Protein AF-A0A355T095-F1 (afdb_monomer)

Solvent-accessible surface area (backbone atoms only — not comparable to full-atom values): 7592 Å² total; per-residue (Å²): 132,80,80,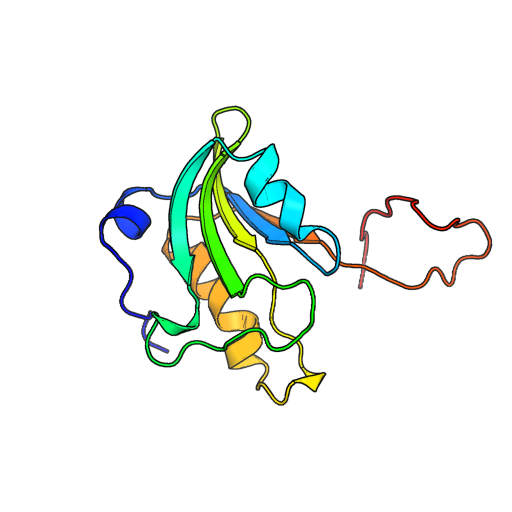65,81,69,59,64,72,61,63,73,59,47,27,45,33,34,36,38,27,24,70,83,43,32,61,51,60,73,78,60,34,53,70,74,48,74,46,51,27,81,78,30,72,94,50,74,67,44,84,56,86,67,30,79,26,26,40,39,31,26,34,45,96,86,38,41,30,38,30,29,28,24,64,73,54,62,91,79,73,51,53,71,69,63,64,48,42,63,59,56,51,41,42,74,42,53,28,80,47,76,48,80,50,73,71,80,83,77,80,58,87,87,62,56,96,86,67,86,77,84,83,87,75,134

Radius of gyration: 14.9 Å; Cα contacts (8 Å, |Δi|>4): 204; chains: 1; bounding box: 36×28×46 Å

Foldseek 3Di:
DDAWDDDPQLLVLLAAEEEEAAAPRLCCLVPAFPFPDKAAQVVTPPADADPDPQQPRIWTWGDGPNGTYIYRSHADDVVVVDDPCRRCSVVVNSVVSNYDYYHYDYDDDDPPPVDDPPDDDDPPDD

Mean predicted aligned error: 3.16 Å

Nearest PDB structures (foldseek):
  4m1e-assembly1_B  TM=9.842E-01  e=3.130E-12  Planctopirus limnophila DSM 3776
  2p4s-assembly1_C  TM=9.212E-01  e=1.138E-11  Anopheles gambiae
  4gka-assembly1_A  TM=8.788E-01  e=4.611E-12  Homo sapiens
  4gka-assembly2_D  TM=8.787E-01  e=1.067E-11  Homo sapiens
  3pnp-assembly1_A  TM=8.495E-01  e=7.244E-12  Bos taurus

Sequence (126 aa):
MNMPDLPAELTDFKPELGLILGSGLGFFADERIEVVGRLPYGEIDGFPVSTVPGHAGQFVWGHLQGRRVLCMQGRFHFYEGYRMEQLTLPIRMMHQLGVQTLFLTNAAGGINASYQPGDFMLIEDH

pLDDT: mean 94.14, std 5.99, range [57.62, 98.62]

Secondary structure (DSSP, 8-state):
-PPPP--HHHHHH--SEEEEE-TT-THHHHHHSEEEEEEEGGGSTT-----STT---EEEEEEETTEEEEEEES---GGGT--HHHHHHHHHHHHHTT--EEEE-------STT--TT-----S--

Structure (mmCIF, N/CA/C/O backbone):
data_AF-A0A355T095-F1
#
_entry.id   AF-A0A355T095-F1
#
loop_
_atom_site.group_PDB
_atom_site.id
_atom_site.type_symbol
_atom_site.label_atom_id
_atom_site.label_alt_id
_atom_site.label_comp_id
_atom_site.label_asym_id
_atom_site.label_entity_id
_atom_site.label_seq_id
_atom_site.pdbx_PDB_ins_code
_atom_site.Cartn_x
_atom_site.Cartn_y
_atom_site.Cartn_z
_atom_site.occupancy
_atom_site.B_iso_or_equiv
_atom_site.auth_seq_id
_atom_site.auth_comp_id
_atom_site.auth_asym_id
_atom_site.auth_atom_id
_atom_site.pdbx_PDB_model_num
ATOM 1 N N . MET A 1 1 ? 3.441 -14.032 15.199 1.00 57.62 1 MET A N 1
ATOM 2 C CA . MET A 1 1 ? 3.806 -12.602 15.224 1.00 57.62 1 MET A CA 1
ATOM 3 C C . MET A 1 1 ? 2.587 -11.874 15.741 1.00 57.62 1 MET A C 1
ATOM 5 O O . MET A 1 1 ? 1.515 -12.110 15.194 1.00 57.62 1 MET A O 1
ATOM 9 N N . ASN A 1 2 ? 2.727 -11.129 16.833 1.00 66.56 2 ASN A N 1
ATOM 10 C CA . ASN A 1 2 ? 1.618 -10.355 17.388 1.00 66.56 2 ASN A CA 1
ATOM 11 C C . ASN A 1 2 ? 1.308 -9.198 16.430 1.00 66.56 2 ASN A C 1
ATOM 13 O O . ASN A 1 2 ? 2.213 -8.753 15.718 1.00 66.56 2 ASN A O 1
ATOM 17 N N . MET A 1 3 ? 0.047 -8.761 16.361 1.00 75.44 3 MET A N 1
ATOM 18 C CA . MET A 1 3 ? -0.254 -7.529 15.635 1.00 75.44 3 MET A CA 1
ATOM 19 C C . MET A 1 3 ? 0.506 -6.367 16.257 1.00 75.44 3 MET A C 1
ATOM 21 O O . MET A 1 3 ? 0.675 -6.360 17.478 1.00 75.44 3 MET A O 1
ATOM 25 N N . PRO A 1 4 ? 0.941 -5.400 15.438 1.00 85.81 4 PRO A N 1
ATOM 26 C CA . PRO A 1 4 ? 1.347 -4.124 15.988 1.00 85.81 4 PRO A CA 1
ATOM 27 C C . PRO A 1 4 ? 0.158 -3.461 16.690 1.00 85.81 4 PRO A C 1
ATOM 29 O O . PRO A 1 4 ? -0.998 -3.695 16.322 1.00 85.81 4 PRO A O 1
ATOM 32 N N . ASP A 1 5 ? 0.448 -2.605 17.661 1.00 89.94 5 ASP A N 1
ATOM 33 C CA . ASP A 1 5 ? -0.570 -1.736 18.236 1.00 89.94 5 ASP A CA 1
ATOM 34 C C . ASP A 1 5 ? -1.016 -0.723 17.175 1.00 89.94 5 ASP A C 1
ATOM 36 O O . ASP A 1 5 ? -0.204 -0.026 16.564 1.00 89.94 5 ASP A O 1
ATOM 40 N N . LEU A 1 6 ? -2.323 -0.686 16.923 1.00 94.25 6 LEU A N 1
ATOM 41 C CA . LEU A 1 6 ? -2.951 0.186 15.936 1.00 94.25 6 LEU A CA 1
ATOM 42 C C . LEU A 1 6 ? -3.913 1.150 16.638 1.00 94.25 6 LEU A C 1
ATOM 44 O O . LEU A 1 6 ? -4.516 0.781 17.649 1.00 94.25 6 LEU A O 1
ATOM 48 N N . PRO A 1 7 ? -4.100 2.371 16.107 1.00 95.12 7 PRO A N 1
ATOM 49 C CA . PRO A 1 7 ? -5.046 3.319 16.676 1.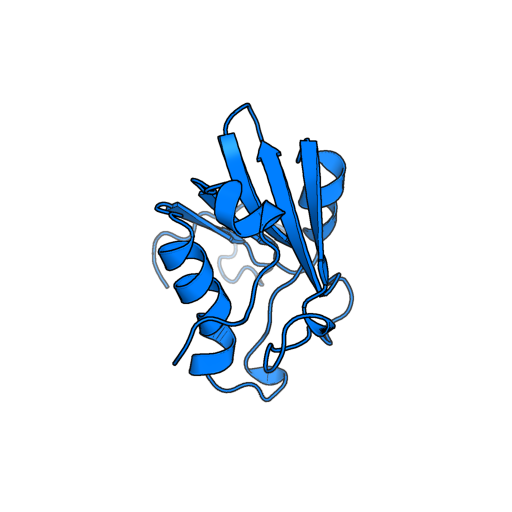00 95.12 7 PRO A CA 1
ATOM 50 C C . PRO A 1 7 ? -6.474 2.763 16.616 1.00 95.12 7 PRO A C 1
ATOM 52 O O . PRO A 1 7 ? -6.871 2.158 15.616 1.00 95.12 7 PRO A O 1
ATOM 55 N N . ALA A 1 8 ? -7.256 3.027 17.669 1.00 96.12 8 ALA A N 1
ATOM 56 C CA . ALA A 1 8 ? -8.643 2.568 17.786 1.00 96.12 8 ALA A CA 1
ATOM 57 C C . ALA A 1 8 ? -9.497 2.993 16.580 1.00 96.12 8 ALA A C 1
ATOM 59 O O . ALA A 1 8 ? -10.307 2.223 16.075 1.00 96.12 8 ALA A O 1
ATOM 60 N N . GLU A 1 9 ? -9.240 4.192 16.053 1.00 96.38 9 GLU A N 1
ATOM 61 C CA . GLU A 1 9 ? -9.894 4.719 14.855 1.00 96.38 9 GLU A CA 1
ATOM 62 C C . GLU A 1 9 ? -9.737 3.795 13.641 1.00 96.38 9 GLU A C 1
ATOM 64 O O . GLU A 1 9 ? -10.694 3.606 12.895 1.00 96.38 9 GLU A O 1
ATOM 69 N N . LEU A 1 10 ? -8.563 3.180 13.454 1.00 96.88 10 LEU A N 1
ATOM 70 C CA . LEU A 1 10 ? -8.315 2.237 12.363 1.00 96.88 10 LEU A CA 1
ATOM 71 C C . LEU A 1 10 ? -8.926 0.860 12.656 1.00 96.88 10 LEU A C 1
ATOM 73 O O . LEU A 1 10 ? -9.503 0.242 11.758 1.00 96.88 10 LEU A O 1
ATOM 77 N N . THR A 1 11 ? -8.818 0.366 13.892 1.00 96.25 11 THR A N 1
ATOM 78 C CA . THR A 1 11 ? -9.371 -0.950 14.252 1.00 96.25 11 THR A CA 1
ATOM 79 C C . THR A 1 11 ? -10.897 -0.964 14.200 1.00 96.25 11 THR A C 1
ATOM 81 O O . THR A 1 11 ? -11.492 -1.932 13.721 1.00 96.25 11 THR A O 1
ATOM 84 N N . ASP A 1 12 ? -11.538 0.126 14.620 1.00 96.75 12 ASP A N 1
ATOM 85 C CA . ASP A 1 12 ? -12.994 0.274 14.616 1.00 96.75 12 ASP A CA 1
ATOM 86 C C . ASP A 1 12 ? -13.545 0.578 13.217 1.00 96.75 12 ASP A C 1
ATOM 88 O O . ASP A 1 12 ? -14.707 0.272 12.933 1.00 96.75 12 ASP A O 1
ATOM 92 N N . PHE A 1 13 ? -12.707 1.103 12.311 1.00 97.62 13 PHE A N 1
ATOM 93 C CA . PHE A 1 13 ? -13.089 1.389 10.928 1.00 97.62 13 PHE A CA 1
ATOM 94 C C . PHE A 1 13 ? -13.467 0.132 10.133 1.00 97.62 13 PHE A C 1
ATOM 96 O O . PHE A 1 13 ? -14.315 0.212 9.246 1.00 97.62 13 PHE A O 1
ATOM 103 N N . LYS A 1 14 ? -12.884 -1.036 10.442 1.00 96.19 14 LYS A N 1
ATOM 104 C CA . LYS A 1 14 ? -13.196 -2.332 9.794 1.00 96.19 14 LYS A CA 1
ATOM 105 C C . LYS A 1 14 ? -13.171 -2.250 8.253 1.00 96.19 14 LYS A C 1
ATOM 107 O O . LYS A 1 14 ? -14.231 -2.342 7.608 1.00 96.19 14 LYS A O 1
ATOM 112 N N . PRO A 1 15 ? -11.990 -2.019 7.649 1.00 97.75 15 PRO A N 1
ATOM 113 C CA . PRO A 1 15 ? -11.840 -1.929 6.200 1.00 97.75 15 PRO A CA 1
ATOM 114 C C . PRO A 1 15 ? -12.254 -3.232 5.506 1.00 97.75 15 PRO A C 1
ATOM 116 O O . PRO A 1 15 ? -12.000 -4.328 5.993 1.00 97.75 15 PRO A O 1
ATOM 119 N N . GLU A 1 16 ? -12.875 -3.104 4.337 1.00 97.69 16 GLU A N 1
ATOM 120 C CA . GLU A 1 16 ? -13.342 -4.236 3.525 1.00 97.69 16 GLU A CA 1
ATOM 121 C C . GLU A 1 16 ? -12.330 -4.596 2.433 1.00 97.69 16 GLU A C 1
ATOM 123 O O . GLU A 1 16 ? -12.144 -5.770 2.099 1.00 97.69 16 GLU A O 1
ATOM 128 N N . LEU A 1 17 ? -11.670 -3.570 1.884 1.00 98.44 17 LEU A N 1
ATOM 129 C CA . L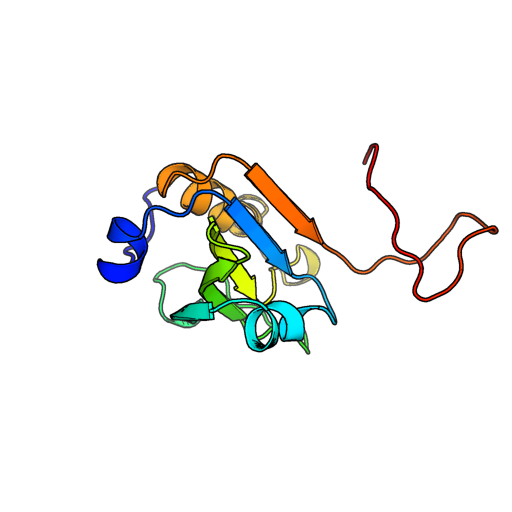EU A 1 17 ? -10.710 -3.679 0.791 1.00 98.44 17 LEU A CA 1
ATOM 130 C C . LEU A 1 17 ? -9.336 -3.178 1.236 1.00 98.44 17 LEU A C 1
ATOM 132 O O . LEU A 1 17 ? -9.220 -2.129 1.872 1.00 98.44 17 LEU A O 1
ATOM 136 N N . GLY A 1 18 ? -8.298 -3.908 0.848 1.00 98.50 18 GLY A N 1
ATOM 137 C CA . GLY A 1 18 ? -6.908 -3.488 0.953 1.00 98.50 18 GLY A CA 1
ATOM 138 C C . GLY A 1 18 ? -6.429 -2.965 -0.395 1.00 98.50 18 GLY A C 1
ATOM 139 O O . GLY A 1 18 ? -6.696 -3.589 -1.421 1.00 98.50 18 GLY A O 1
ATOM 140 N N . LEU A 1 19 ? -5.703 -1.854 -0.411 1.00 98.19 19 LEU A N 1
ATOM 141 C CA . LEU A 1 19 ? -5.020 -1.347 -1.603 1.00 98.19 19 LEU A CA 1
ATOM 142 C C . LEU A 1 19 ? -3.528 -1.238 -1.314 1.00 98.19 19 LEU A C 1
ATOM 144 O O . LEU A 1 19 ? -3.136 -0.716 -0.272 1.00 98.19 19 LEU A O 1
ATOM 148 N N . ILE A 1 20 ? -2.687 -1.688 -2.239 1.00 97.62 20 ILE A N 1
ATOM 149 C CA . ILE A 1 20 ? -1.240 -1.475 -2.183 1.00 97.62 20 ILE A CA 1
ATOM 150 C C . ILE A 1 20 ? -0.834 -0.661 -3.401 1.00 97.62 20 ILE A C 1
ATOM 152 O O . ILE A 1 20 ? -0.878 -1.156 -4.531 1.00 97.62 20 ILE A O 1
ATOM 156 N N . LEU A 1 21 ? -0.429 0.587 -3.162 1.00 96.19 21 LEU A N 1
ATOM 157 C CA . LEU A 1 21 ? 0.008 1.504 -4.207 1.00 96.19 21 LEU A CA 1
ATOM 158 C C . LEU A 1 21 ? 1.511 1.353 -4.442 1.00 96.19 21 LEU A C 1
ATOM 160 O O . LEU A 1 21 ? 2.333 1.554 -3.543 1.00 96.19 21 LEU A O 1
ATOM 164 N N . GLY A 1 22 ? 1.860 0.956 -5.664 1.00 90.75 22 GLY A N 1
ATOM 165 C CA . GLY A 1 22 ? 3.237 0.879 -6.126 1.00 90.75 22 GLY A CA 1
ATOM 166 C C . GLY A 1 22 ? 3.832 2.238 -6.498 1.00 90.75 22 GLY A C 1
ATOM 167 O O . GLY A 1 22 ? 3.212 3.292 -6.351 1.00 90.75 22 GLY A O 1
ATOM 168 N N . SER A 1 23 ? 5.059 2.192 -7.012 1.00 90.38 23 SER A N 1
ATOM 169 C CA . SER A 1 23 ? 5.810 3.368 -7.450 1.00 90.38 23 SER A CA 1
ATOM 170 C C . SER A 1 23 ? 5.016 4.209 -8.454 1.00 90.38 23 SER A C 1
ATOM 172 O O . SER A 1 23 ? 4.447 3.678 -9.404 1.00 90.38 23 SER A O 1
ATOM 174 N N . GLY A 1 24 ? 4.971 5.523 -8.225 1.00 88.81 24 GLY A N 1
ATOM 175 C CA . GLY A 1 24 ? 4.258 6.478 -9.0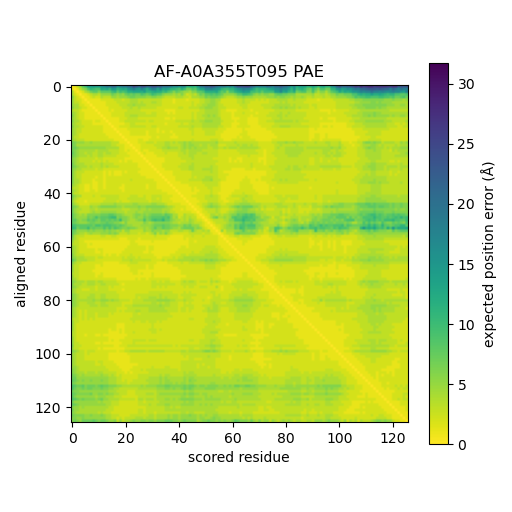80 1.00 88.81 24 GLY A CA 1
ATOM 176 C C . GLY A 1 24 ? 2.739 6.535 -8.883 1.00 88.81 24 GLY A C 1
ATOM 177 O O . GLY A 1 24 ? 2.111 7.414 -9.455 1.00 88.81 24 GLY A O 1
ATOM 178 N N . LEU A 1 25 ? 2.145 5.665 -8.056 1.00 92.25 25 LEU A N 1
ATOM 179 C CA . LEU A 1 25 ? 0.689 5.607 -7.844 1.00 92.25 25 LEU A CA 1
ATOM 180 C C . LEU A 1 25 ? 0.231 6.204 -6.509 1.00 92.25 25 LEU A C 1
ATOM 182 O O . LEU A 1 25 ? -0.961 6.203 -6.219 1.00 92.25 25 LEU A O 1
ATOM 186 N N . GLY A 1 26 ? 1.152 6.738 -5.701 1.00 91.12 26 GLY A N 1
ATOM 187 C CA . GLY A 1 26 ? 0.844 7.288 -4.378 1.00 91.12 26 GLY A CA 1
ATOM 188 C C . GLY A 1 26 ? -0.242 8.371 -4.390 1.00 91.12 26 GLY A C 1
ATOM 189 O O . GLY A 1 26 ? -1.056 8.402 -3.472 1.00 91.12 26 GLY A O 1
ATOM 190 N N . PHE A 1 27 ? -0.315 9.190 -5.447 1.00 94.06 27 PHE A N 1
ATOM 191 C CA . PHE A 1 27 ? -1.321 10.251 -5.611 1.00 94.06 27 PHE A CA 1
ATOM 192 C C . PHE A 1 27 ? -2.768 9.738 -5.535 1.00 94.06 27 PHE A C 1
ATOM 194 O O . PHE A 1 27 ? -3.666 10.469 -5.125 1.00 94.06 27 PHE A O 1
ATOM 201 N N . PHE A 1 28 ? -3.007 8.466 -5.882 1.00 95.19 28 PHE A N 1
ATOM 202 C CA . PHE A 1 28 ? -4.344 7.876 -5.868 1.00 95.19 28 PHE A CA 1
ATOM 203 C C . PHE A 1 28 ? -4.980 7.936 -4.474 1.00 95.19 28 PHE A C 1
ATOM 205 O O . PHE A 1 28 ? -6.174 8.207 -4.357 1.00 95.19 28 PHE A O 1
ATOM 212 N N . ALA A 1 29 ? -4.188 7.719 -3.418 1.00 96.19 29 ALA A N 1
ATOM 213 C CA . ALA A 1 29 ? -4.688 7.791 -2.049 1.00 96.19 29 ALA A CA 1
ATOM 214 C C . ALA A 1 29 ? -5.155 9.205 -1.673 1.00 96.19 29 ALA A C 1
ATOM 216 O O . ALA A 1 29 ? -6.100 9.342 -0.905 1.00 96.19 29 ALA A O 1
ATOM 217 N N . ASP A 1 30 ? -4.521 10.241 -2.222 1.00 94.50 30 ASP A N 1
ATOM 218 C CA . ASP A 1 30 ? -4.829 11.635 -1.899 1.00 94.50 30 ASP A CA 1
ATOM 219 C C . ASP A 1 30 ? -5.999 12.176 -2.729 1.00 94.50 30 ASP A C 1
ATOM 221 O O . ASP A 1 30 ? -6.796 12.966 -2.232 1.00 94.50 30 ASP A O 1
ATOM 225 N N . GLU A 1 31 ? -6.120 11.744 -3.985 1.00 96.75 31 GLU A N 1
ATOM 226 C CA . GLU A 1 31 ? -7.117 12.277 -4.920 1.00 96.75 31 GLU A CA 1
ATOM 227 C C . GLU A 1 31 ? -8.438 11.503 -4.938 1.00 96.75 31 GLU A C 1
ATOM 229 O O . GLU A 1 31 ? -9.463 12.046 -5.355 1.00 96.75 31 GLU A O 1
ATOM 234 N N . ARG A 1 32 ? -8.420 10.210 -4.590 1.00 97.62 32 ARG A N 1
ATOM 235 C CA . ARG A 1 32 ? -9.565 9.309 -4.822 1.00 97.62 32 ARG A CA 1
ATOM 236 C C . ARG A 1 32 ? -10.202 8.763 -3.556 1.00 97.62 32 ARG A C 1
ATOM 238 O O . ARG A 1 32 ? -11.356 8.348 -3.619 1.00 97.62 32 ARG A O 1
ATOM 245 N N . ILE A 1 33 ? -9.473 8.729 -2.442 1.00 98.31 33 ILE A N 1
ATOM 246 C CA . ILE A 1 33 ? -10.007 8.263 -1.162 1.00 98.31 33 ILE A CA 1
ATOM 247 C C . ILE A 1 33 ? -10.556 9.469 -0.404 1.00 98.31 33 ILE A C 1
ATOM 249 O O . ILE A 1 33 ? -9.855 10.452 -0.177 1.00 98.31 33 ILE A O 1
ATOM 253 N N . GLU A 1 34 ? -11.802 9.372 0.042 1.00 98.25 34 GLU A N 1
ATOM 254 C CA . GLU A 1 34 ? -12.358 10.260 1.059 1.00 98.25 34 GLU A CA 1
ATOM 255 C C . GLU A 1 34 ? -11.725 9.881 2.403 1.00 98.25 34 GLU A C 1
ATOM 257 O O . GLU A 1 34 ? -12.182 8.965 3.094 1.00 98.25 34 GLU A O 1
ATOM 262 N N . VAL A 1 35 ? -10.588 10.509 2.707 1.00 98.12 35 VAL A N 1
ATOM 263 C CA . VAL A 1 35 ? -9.717 10.124 3.823 1.00 98.12 35 VAL A CA 1
ATOM 264 C C . VAL A 1 35 ? -10.401 10.365 5.165 1.00 98.12 35 VAL A C 1
ATOM 266 O O . VAL A 1 35 ? -10.835 11.474 5.467 1.00 98.12 35 VAL A O 1
ATOM 269 N N . VAL A 1 36 ? -10.421 9.319 5.989 1.00 98.06 36 VAL A N 1
ATOM 270 C CA . VAL A 1 36 ? -10.838 9.364 7.395 1.00 98.06 36 VAL A CA 1
ATOM 271 C C . VAL A 1 36 ? -9.617 9.491 8.302 1.00 98.06 36 VAL A C 1
ATOM 273 O O . VAL A 1 36 ? -9.658 10.243 9.269 1.00 98.06 36 VAL A O 1
ATOM 276 N N . GLY A 1 37 ? -8.511 8.820 7.969 1.00 98.00 37 GLY A N 1
ATOM 277 C CA . GLY A 1 37 ? -7.270 8.966 8.720 1.00 98.00 37 GLY A CA 1
ATOM 278 C C . GLY A 1 37 ? -6.037 8.422 8.010 1.00 98.00 37 GLY A C 1
ATOM 279 O O . GLY A 1 37 ? -6.112 7.797 6.944 1.00 98.00 37 GLY A O 1
ATOM 280 N N . ARG A 1 38 ? -4.879 8.725 8.601 1.00 98.12 38 ARG A N 1
ATOM 281 C CA . ARG A 1 38 ? -3.550 8.337 8.120 1.00 98.12 38 ARG A CA 1
ATOM 282 C C . ARG A 1 38 ? -2.694 7.864 9.287 1.00 98.12 38 ARG A C 1
ATOM 284 O O . ARG A 1 38 ? -2.816 8.394 10.384 1.00 98.12 38 ARG A O 1
ATOM 291 N N . LEU A 1 39 ? -1.831 6.887 9.033 1.00 97.38 39 LEU A N 1
ATOM 292 C CA . LEU A 1 39 ? -0.890 6.349 10.013 1.00 97.38 39 LEU A CA 1
ATOM 293 C C . LEU A 1 39 ? 0.467 6.117 9.337 1.00 97.38 39 LEU A C 1
ATOM 295 O O . LEU A 1 39 ? 0.599 5.159 8.564 1.00 97.38 39 LEU A O 1
ATOM 299 N N . PRO A 1 40 ? 1.468 6.979 9.582 1.00 96.75 40 PRO A N 1
ATOM 300 C CA . PRO A 1 40 ? 2.833 6.760 9.120 1.00 96.75 40 PRO A CA 1
ATOM 301 C C . PRO A 1 40 ? 3.385 5.423 9.616 1.00 96.75 40 PRO A C 1
ATOM 303 O O . PRO A 1 40 ? 3.211 5.059 10.776 1.00 96.75 40 PRO A O 1
ATOM 306 N N . TYR A 1 41 ? 4.099 4.689 8.760 1.00 95.12 41 TYR A N 1
ATOM 307 C CA . TYR A 1 41 ? 4.647 3.381 9.139 1.00 95.12 41 TYR A CA 1
ATOM 308 C C . TYR A 1 41 ? 5.641 3.476 10.300 1.00 95.12 41 TYR A C 1
ATOM 310 O O . TYR A 1 41 ? 5.696 2.578 11.130 1.00 95.12 41 TYR A O 1
ATOM 318 N N . GLY A 1 42 ? 6.392 4.579 10.380 1.00 93.88 42 GLY A N 1
ATOM 319 C CA . GLY A 1 42 ? 7.358 4.820 11.455 1.00 93.88 42 GLY A CA 1
ATOM 320 C C . GLY A 1 42 ? 6.736 5.071 12.832 1.00 93.88 42 GLY A C 1
ATOM 321 O O . GLY A 1 42 ? 7.462 5.047 13.820 1.00 93.88 42 GLY A O 1
ATOM 322 N N . GLU A 1 43 ? 5.422 5.296 12.915 1.00 94.31 43 GLU A N 1
ATOM 323 C CA . GLU A 1 43 ? 4.694 5.400 14.189 1.00 94.31 43 GLU A CA 1
ATOM 324 C C . GLU A 1 43 ? 4.232 4.032 14.712 1.00 94.31 43 GLU A C 1
ATOM 326 O O . GLU A 1 43 ? 3.733 3.927 15.830 1.00 94.31 43 GLU A O 1
ATOM 331 N N . ILE A 1 44 ? 4.412 2.974 13.918 1.00 93.25 44 ILE A N 1
ATOM 332 C CA . ILE A 1 44 ? 4.023 1.613 14.263 1.00 93.25 44 ILE A CA 1
ATOM 333 C C . ILE A 1 44 ? 5.262 0.868 14.763 1.00 93.25 44 ILE A C 1
ATOM 335 O O . ILE A 1 44 ? 6.224 0.661 14.018 1.00 93.25 44 ILE A O 1
ATOM 339 N N . ASP A 1 45 ? 5.243 0.440 16.026 1.00 89.50 45 ASP A N 1
ATOM 340 C CA . ASP A 1 45 ? 6.392 -0.241 16.623 1.00 89.50 45 ASP A CA 1
ATOM 341 C C . ASP A 1 45 ? 6.752 -1.533 15.867 1.00 89.50 45 ASP A C 1
ATOM 343 O O . ASP A 1 45 ? 5.897 -2.350 15.507 1.00 89.50 45 ASP A O 1
ATOM 347 N N . GLY A 1 46 ? 8.045 -1.701 15.587 1.00 84.69 46 GLY A N 1
ATOM 348 C CA . GLY A 1 46 ? 8.583 -2.836 14.834 1.00 84.69 46 GLY A CA 1
ATOM 349 C C . GLY A 1 46 ? 8.182 -2.908 13.352 1.00 84.69 46 GLY A C 1
ATOM 350 O O . GLY A 1 46 ? 8.484 -3.916 12.699 1.00 84.69 46 GLY A O 1
ATOM 351 N N . PHE A 1 47 ? 7.521 -1.886 12.800 1.00 90.25 47 PHE A N 1
ATOM 352 C CA . PHE A 1 47 ? 7.061 -1.890 11.411 1.00 90.25 47 PHE A CA 1
ATOM 353 C C . PHE A 1 47 ? 8.157 -1.431 10.428 1.00 90.25 47 PHE A C 1
ATOM 355 O O . PHE A 1 47 ? 8.985 -0.582 10.767 1.00 90.25 47 PHE A O 1
ATOM 362 N N . PRO A 1 48 ? 8.210 -1.980 9.199 1.00 88.69 48 PRO A N 1
ATOM 363 C CA . PRO A 1 48 ? 9.147 -1.508 8.179 1.00 88.69 48 PRO A CA 1
ATOM 364 C C . PRO A 1 48 ? 8.820 -0.079 7.726 1.00 88.69 48 PRO A C 1
ATOM 366 O O . PRO A 1 48 ? 7.667 0.342 7.776 1.00 88.69 48 PRO A O 1
ATOM 369 N N . VAL A 1 49 ? 9.816 0.647 7.213 1.00 88.50 49 VAL A N 1
ATOM 370 C CA . VAL A 1 49 ? 9.649 2.014 6.696 1.00 88.50 49 VAL A CA 1
ATOM 371 C C . VAL A 1 49 ? 10.044 2.037 5.223 1.00 88.50 49 VAL A C 1
ATOM 373 O O . VAL A 1 49 ? 11.043 1.447 4.832 1.00 88.50 49 VAL A O 1
ATOM 376 N N . SER A 1 50 ? 9.261 2.699 4.372 1.00 83.44 50 SER A N 1
ATOM 377 C CA . SER A 1 50 ? 9.619 2.823 2.956 1.00 83.44 50 SER A CA 1
ATOM 378 C C . SER A 1 50 ? 10.773 3.809 2.785 1.00 83.44 50 SER A C 1
ATOM 380 O O . SER A 1 50 ? 10.686 4.944 3.245 1.00 83.44 50 SER A O 1
ATOM 382 N N . THR A 1 51 ? 11.831 3.393 2.090 1.00 84.94 51 THR A N 1
ATOM 383 C CA . THR A 1 51 ? 13.013 4.235 1.807 1.00 84.94 51 THR A CA 1
ATOM 384 C C . THR A 1 51 ? 13.085 4.696 0.349 1.00 84.94 51 THR A C 1
ATOM 386 O O . THR A 1 51 ? 13.894 5.549 -0.013 1.00 84.94 51 THR A O 1
ATOM 389 N N . VAL A 1 52 ? 12.216 4.147 -0.501 1.00 84.69 52 VAL A N 1
ATOM 390 C CA . VAL A 1 52 ? 12.189 4.394 -1.945 1.00 84.69 52 VAL A CA 1
ATOM 391 C C . VAL A 1 52 ? 11.483 5.718 -2.270 1.00 84.69 52 VAL A C 1
ATOM 393 O O . VAL A 1 52 ? 10.377 5.955 -1.777 1.00 84.69 52 VAL A O 1
ATOM 396 N N . PRO A 1 53 ? 12.055 6.573 -3.143 1.00 80.56 53 PRO A N 1
ATOM 397 C CA . PRO A 1 53 ? 11.409 7.809 -3.572 1.00 80.56 53 PRO A CA 1
ATOM 398 C C . PRO A 1 53 ? 9.996 7.589 -4.130 1.00 80.56 53 PRO A C 1
ATOM 400 O O . PRO A 1 53 ? 9.737 6.648 -4.880 1.00 80.56 53 PRO A O 1
ATOM 403 N N . GLY A 1 54 ? 9.073 8.484 -3.774 1.00 75.69 54 GLY A N 1
ATOM 404 C CA . GLY A 1 54 ? 7.668 8.408 -4.190 1.00 75.69 54 GLY A CA 1
ATOM 405 C C . GLY A 1 54 ? 6.799 7.462 -3.353 1.00 75.69 54 GLY A C 1
ATOM 406 O O . GLY A 1 54 ? 5.603 7.356 -3.618 1.00 75.69 54 GLY A O 1
ATOM 407 N N . HIS A 1 55 ? 7.361 6.795 -2.341 1.00 83.31 55 HIS A N 1
ATOM 408 C CA . HIS A 1 55 ? 6.601 6.050 -1.341 1.00 83.31 55 HIS A CA 1
ATOM 409 C C . HIS A 1 55 ? 6.414 6.942 -0.108 1.00 83.31 55 HIS A C 1
ATOM 411 O O . HIS A 1 55 ? 7.374 7.205 0.607 1.00 83.31 55 HIS A O 1
ATOM 417 N N . ALA A 1 56 ? 5.186 7.411 0.135 1.00 88.94 56 ALA A N 1
ATOM 418 C CA . ALA A 1 56 ? 4.887 8.295 1.267 1.00 88.94 56 ALA A CA 1
ATOM 419 C C . ALA A 1 56 ? 5.107 7.608 2.626 1.00 88.94 56 ALA A C 1
ATOM 421 O O . ALA A 1 56 ? 5.407 8.276 3.609 1.00 88.94 56 ALA A O 1
ATOM 422 N N . GLY A 1 57 ? 4.988 6.276 2.672 1.00 94.88 57 GLY A N 1
ATOM 423 C CA . GLY A 1 57 ? 5.326 5.496 3.858 1.00 94.88 57 GLY A CA 1
ATOM 424 C C . GLY A 1 57 ? 4.246 5.556 4.938 1.00 94.88 57 GLY A C 1
ATOM 425 O O . GLY A 1 57 ? 4.561 5.722 6.113 1.00 94.88 57 GLY A O 1
ATOM 426 N N . GLN A 1 58 ? 2.975 5.452 4.544 1.00 96.88 58 GLN A N 1
ATOM 427 C CA . GLN A 1 58 ? 1.844 5.524 5.467 1.00 96.88 58 GLN A CA 1
ATOM 428 C C . GLN A 1 58 ? 0.667 4.655 5.026 1.00 96.88 58 GLN A C 1
ATOM 430 O O . GLN A 1 58 ? 0.438 4.434 3.831 1.00 96.88 58 GLN A O 1
ATOM 435 N N . PHE A 1 59 ? -0.116 4.216 6.005 1.00 97.75 59 PHE A N 1
ATOM 436 C CA . PHE A 1 59 ? -1.472 3.751 5.777 1.00 97.75 59 PHE A CA 1
ATOM 437 C C . PHE A 1 59 ? -2.414 4.946 5.638 1.00 97.75 59 PHE A C 1
ATOM 439 O O . PHE A 1 59 ? -2.280 5.942 6.345 1.00 97.75 59 PHE A O 1
ATOM 446 N N . VAL A 1 60 ? -3.392 4.820 4.751 1.00 98.38 60 VAL A N 1
ATOM 447 C CA . VAL A 1 60 ? -4.496 5.762 4.560 1.00 98.38 60 VAL A CA 1
ATOM 448 C C . VAL A 1 60 ? -5.780 4.950 4.586 1.00 98.38 60 VAL A C 1
ATOM 450 O O . VAL A 1 60 ? -5.909 4.000 3.814 1.00 98.38 60 VAL A O 1
ATOM 453 N N . TRP A 1 61 ? -6.730 5.292 5.448 1.00 98.56 61 TRP A N 1
ATOM 454 C CA . TRP A 1 61 ? -8.050 4.662 5.432 1.00 98.56 61 TRP A CA 1
ATOM 455 C C . TRP A 1 61 ? -9.147 5.689 5.206 1.00 98.56 61 TRP A C 1
ATOM 457 O O . TRP A 1 61 ? -9.024 6.864 5.559 1.00 98.56 61 TRP A O 1
ATOM 467 N N . GLY A 1 62 ? -10.221 5.238 4.572 1.00 98.44 62 GLY A N 1
ATOM 468 C CA . GLY A 1 62 ? -11.328 6.099 4.198 1.00 98.44 62 GLY A CA 1
ATOM 469 C C . GLY A 1 62 ? -12.309 5.415 3.265 1.00 98.44 62 GLY A C 1
ATOM 470 O O . GLY A 1 62 ? -12.359 4.182 3.188 1.00 98.44 62 GLY A O 1
ATOM 471 N N . HIS A 1 63 ? -13.097 6.219 2.562 1.00 98.50 63 HIS A N 1
ATOM 472 C CA . HIS A 1 63 ? -14.122 5.726 1.653 1.00 98.50 63 HIS A CA 1
ATOM 473 C C . HIS A 1 63 ? -13.687 5.877 0.194 1.00 98.50 63 HIS A C 1
ATOM 475 O O . HIS A 1 63 ? -13.226 6.931 -0.231 1.00 98.50 63 HIS A O 1
ATOM 481 N N . LEU A 1 64 ? -13.851 4.814 -0.590 1.00 97.81 64 LEU A N 1
ATOM 482 C CA . LEU A 1 64 ? -13.677 4.829 -2.041 1.00 97.81 6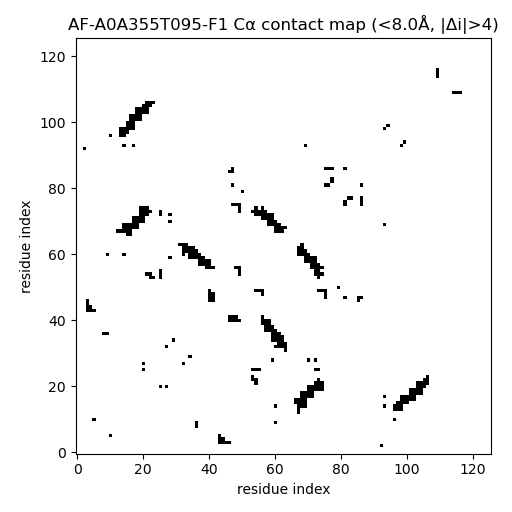4 LEU A CA 1
ATOM 483 C C . LEU A 1 64 ? -14.947 4.264 -2.669 1.00 97.81 64 LEU A C 1
ATOM 485 O O . LEU A 1 64 ? -15.260 3.089 -2.480 1.00 97.81 64 LEU A O 1
ATOM 489 N N . GLN A 1 65 ? -15.701 5.110 -3.376 1.00 96.00 65 GLN A N 1
ATOM 490 C CA . GLN A 1 65 ? -16.998 4.738 -3.963 1.00 96.00 65 GLN A CA 1
ATOM 491 C C . GLN A 1 65 ? -17.943 4.076 -2.935 1.00 96.00 65 GLN A C 1
ATOM 493 O O . GLN A 1 65 ? -18.568 3.051 -3.199 1.00 96.00 65 GLN A O 1
ATOM 498 N N . GLY A 1 66 ? -17.995 4.632 -1.719 1.00 96.38 66 GLY A N 1
ATOM 499 C CA . GLY A 1 66 ? -18.810 4.118 -0.612 1.00 96.38 66 GLY A CA 1
ATOM 500 C C . GLY A 1 66 ? -18.251 2.881 0.106 1.00 96.38 66 GLY A C 1
ATOM 501 O O . GLY A 1 66 ? -18.828 2.457 1.105 1.00 96.38 66 GLY A O 1
ATOM 502 N N . ARG A 1 67 ? -17.126 2.307 -0.339 1.00 97.75 67 ARG A N 1
ATOM 503 C CA . ARG A 1 67 ? -16.480 1.148 0.302 1.00 97.75 67 ARG A CA 1
ATOM 504 C C . ARG A 1 67 ? -15.416 1.597 1.294 1.00 97.75 67 ARG A C 1
ATOM 506 O O . ARG A 1 67 ? -14.654 2.513 0.997 1.00 97.75 67 ARG A O 1
ATOM 513 N N . ARG A 1 68 ? -15.335 0.934 2.452 1.00 98.38 68 ARG A N 1
ATOM 514 C CA . ARG A 1 68 ? -14.280 1.175 3.449 1.00 98.38 68 ARG A CA 1
ATOM 515 C C . ARG A 1 68 ? -12.977 0.542 2.982 1.00 98.38 68 ARG A C 1
ATOM 517 O O . ARG A 1 68 ? -12.915 -0.679 2.814 1.00 98.38 68 ARG A O 1
ATOM 524 N N . VAL A 1 69 ? -11.948 1.354 2.785 1.00 98.56 69 VAL A N 1
ATOM 525 C CA . VAL A 1 69 ? -10.662 0.904 2.252 1.00 98.56 69 VAL A CA 1
ATOM 526 C C . VAL A 1 69 ? -9.517 1.206 3.207 1.00 98.56 69 VAL A C 1
ATOM 528 O O . VAL A 1 69 ? -9.524 2.234 3.882 1.00 98.56 69 VAL A O 1
ATOM 531 N N . LEU A 1 70 ? -8.526 0.317 3.236 1.00 98.62 70 LEU A N 1
ATOM 532 C CA . LEU A 1 70 ? -7.223 0.537 3.857 1.00 98.62 70 LEU A CA 1
ATOM 533 C C . LEU A 1 70 ? -6.149 0.476 2.772 1.00 98.62 70 LEU A C 1
ATOM 535 O O . LEU A 1 70 ? -5.947 -0.550 2.126 1.00 98.62 70 LEU A O 1
ATOM 539 N N . CYS A 1 71 ? -5.463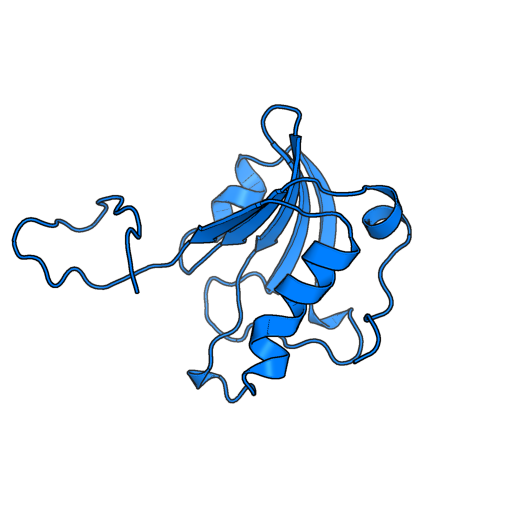 1.587 2.566 1.00 98.38 71 CYS A N 1
ATOM 540 C CA . CYS A 1 71 ? -4.501 1.785 1.500 1.00 98.38 71 CYS A CA 1
ATOM 541 C C . CYS A 1 71 ? -3.086 1.926 2.062 1.00 98.38 71 CYS A C 1
ATOM 543 O O . CYS A 1 71 ? -2.841 2.739 2.945 1.00 98.38 71 CYS A O 1
ATOM 545 N N . MET A 1 72 ? -2.137 1.179 1.507 1.00 97.81 72 MET A N 1
ATOM 546 C CA . MET A 1 72 ? -0.706 1.418 1.665 1.00 97.81 72 MET A CA 1
ATOM 547 C C . MET A 1 72 ? -0.245 2.433 0.622 1.00 97.81 72 MET A C 1
ATOM 549 O O . MET A 1 72 ? -0.127 2.099 -0.562 1.00 97.81 72 MET A O 1
ATOM 553 N N . GLN A 1 73 ? 0.024 3.669 1.048 1.00 96.50 73 GLN A N 1
ATOM 554 C CA . GLN A 1 73 ? 0.564 4.718 0.183 1.00 96.50 73 GLN A CA 1
ATOM 555 C C . GLN A 1 73 ? 2.091 4.583 0.107 1.00 96.50 73 GLN A C 1
ATOM 557 O O . GLN A 1 73 ? 2.862 5.299 0.752 1.00 96.50 73 GLN A O 1
ATOM 562 N N . GLY A 1 74 ? 2.517 3.602 -0.684 1.00 92.88 74 GLY A N 1
ATOM 563 C CA . GLY A 1 74 ? 3.885 3.107 -0.734 1.00 92.88 74 GLY A CA 1
ATOM 564 C C . GLY A 1 74 ? 4.014 1.749 -0.045 1.00 92.88 74 GLY A C 1
ATOM 565 O O . GLY A 1 74 ? 3.364 1.467 0.957 1.00 92.88 74 GLY A O 1
ATOM 566 N N . ARG A 1 75 ? 4.867 0.894 -0.603 1.00 94.12 75 ARG A N 1
ATOM 567 C CA . ARG A 1 75 ? 5.181 -0.456 -0.116 1.00 94.12 75 ARG A CA 1
ATOM 568 C C . ARG A 1 75 ? 6.664 -0.631 0.196 1.00 94.12 75 ARG A C 1
ATOM 570 O O . ARG A 1 75 ? 7.474 0.245 -0.101 1.00 94.12 75 ARG A O 1
ATOM 577 N N . PHE A 1 76 ? 6.988 -1.780 0.766 1.00 94.00 76 PHE A N 1
ATOM 578 C CA . PHE A 1 76 ? 8.348 -2.226 1.041 1.00 94.00 76 PHE A CA 1
ATOM 579 C C . PHE A 1 76 ? 8.840 -3.145 -0.075 1.00 94.00 76 PHE A C 1
ATOM 581 O O . PHE A 1 76 ? 8.043 -3.828 -0.728 1.00 94.00 76 PHE A O 1
ATOM 588 N N . HIS A 1 77 ? 10.149 -3.196 -0.269 1.00 94.88 77 HIS A N 1
ATOM 589 C CA . HIS A 1 77 ? 10.789 -4.041 -1.261 1.00 94.88 77 HIS A CA 1
ATOM 590 C C . HIS A 1 77 ? 11.853 -4.916 -0.623 1.00 94.88 77 HIS A C 1
ATOM 592 O O . HIS A 1 77 ? 12.555 -4.519 0.304 1.00 94.88 77 HIS A O 1
ATOM 598 N N . PHE A 1 78 ? 12.021 -6.110 -1.181 1.00 95.44 78 PHE A N 1
ATOM 599 C CA . PHE A 1 78 ? 13.043 -7.043 -0.725 1.00 95.44 78 PHE A CA 1
ATOM 600 C C . PHE A 1 78 ? 14.463 -6.476 -0.857 1.00 95.44 78 PHE A C 1
ATOM 602 O O . PHE A 1 78 ? 15.292 -6.667 0.027 1.00 95.44 78 PHE A O 1
ATOM 609 N N . TYR A 1 79 ? 14.724 -5.701 -1.914 1.00 94.00 79 TYR A N 1
ATOM 610 C CA . TYR A 1 79 ? 16.028 -5.070 -2.125 1.00 94.00 79 TYR A CA 1
ATOM 611 C C . TYR A 1 79 ? 16.368 -3.983 -1.091 1.00 94.00 79 TYR A C 1
ATOM 613 O O . TYR A 1 79 ? 17.524 -3.581 -1.015 1.00 94.00 79 TYR A O 1
ATOM 621 N N . GLU A 1 80 ? 15.404 -3.511 -0.290 1.00 93.19 80 GLU A N 1
ATOM 622 C CA . GLU A 1 80 ? 15.660 -2.579 0.823 1.00 93.19 80 GLU A CA 1
ATOM 623 C C . GLU A 1 80 ? 16.281 -3.296 2.044 1.00 93.19 80 GLU A C 1
ATOM 625 O O . GLU A 1 80 ? 16.608 -2.653 3.037 1.00 93.19 80 GLU A O 1
ATOM 630 N N . GLY A 1 81 ? 16.465 -4.625 1.982 1.00 93.62 81 GLY A N 1
ATOM 631 C CA . GLY A 1 81 ? 17.079 -5.435 3.042 1.00 93.62 81 GLY A CA 1
ATOM 632 C C . GLY A 1 81 ? 16.081 -6.045 4.031 1.00 93.62 81 GLY A C 1
ATOM 633 O O . GLY A 1 81 ? 16.485 -6.654 5.022 1.00 93.62 81 GLY A O 1
ATOM 634 N N . TYR A 1 82 ? 14.779 -5.911 3.772 1.00 94.06 82 TYR A N 1
ATOM 635 C CA . TYR A 1 82 ? 13.731 -6.499 4.603 1.00 94.06 82 TYR A CA 1
ATOM 636 C C . TYR A 1 82 ? 13.571 -7.999 4.365 1.00 94.06 82 TYR A C 1
ATOM 638 O O . TYR A 1 82 ? 13.656 -8.493 3.241 1.00 94.06 82 TYR A O 1
ATOM 646 N N . ARG A 1 83 ? 13.252 -8.734 5.433 1.00 94.31 83 ARG A N 1
ATOM 647 C CA . ARG A 1 83 ? 12.887 -10.152 5.337 1.00 94.31 83 ARG A CA 1
ATOM 648 C C . ARG A 1 83 ? 11.477 -10.316 4.769 1.00 94.31 83 ARG A C 1
ATOM 650 O O . ARG A 1 83 ? 10.625 -9.444 4.941 1.00 94.31 83 ARG A O 1
ATOM 657 N N . MET A 1 84 ? 11.187 -11.464 4.158 1.00 93.75 84 MET A N 1
ATOM 658 C CA . MET A 1 84 ? 9.872 -11.734 3.553 1.00 93.75 84 MET A CA 1
ATOM 659 C C . MET A 1 84 ? 8.717 -11.634 4.560 1.00 93.75 84 MET A C 1
ATOM 661 O O . MET A 1 84 ? 7.621 -11.182 4.221 1.00 93.75 84 MET A O 1
ATOM 665 N N . GLU A 1 85 ? 8.952 -11.984 5.825 1.00 92.62 85 GLU A N 1
ATOM 666 C CA . GLU A 1 85 ? 7.954 -11.844 6.888 1.00 92.62 85 GLU A CA 1
ATOM 667 C C . GLU A 1 85 ? 7.621 -10.379 7.179 1.00 92.62 85 GLU A C 1
ATOM 669 O O . GLU A 1 85 ? 6.478 -10.071 7.503 1.00 92.62 85 GLU A O 1
ATOM 674 N N . GLN A 1 86 ? 8.598 -9.479 7.042 1.00 92.06 86 GLN A N 1
ATOM 675 C CA . GLN A 1 86 ? 8.401 -8.040 7.210 1.00 92.06 86 GLN A CA 1
ATOM 676 C C . GLN A 1 86 ? 7.643 -7.452 6.017 1.00 92.06 86 GLN A C 1
ATOM 678 O O . GLN A 1 86 ? 6.711 -6.676 6.210 1.00 92.06 86 GLN A O 1
ATOM 683 N N . LEU A 1 87 ? 7.980 -7.874 4.793 1.00 93.50 87 LEU A N 1
ATOM 684 C CA . LEU A 1 87 ? 7.286 -7.432 3.576 1.00 93.50 87 LEU A CA 1
ATOM 685 C C . LEU A 1 87 ? 5.805 -7.825 3.569 1.00 93.50 87 LEU A C 1
ATOM 687 O O . LEU A 1 87 ? 4.963 -7.070 3.091 1.00 93.50 87 LEU A O 1
ATOM 691 N N . THR A 1 88 ? 5.487 -9.006 4.100 1.00 93.94 88 THR A N 1
ATOM 692 C CA . THR A 1 88 ? 4.125 -9.565 4.100 1.00 93.94 88 THR A CA 1
ATOM 693 C C . THR A 1 88 ? 3.320 -9.235 5.360 1.00 93.94 88 THR A C 1
ATOM 695 O O . THR A 1 88 ? 2.117 -9.508 5.402 1.00 93.94 88 THR A O 1
ATOM 698 N N . LEU A 1 89 ? 3.935 -8.615 6.374 1.00 93.94 89 LEU A N 1
ATOM 699 C CA . LEU A 1 89 ? 3.265 -8.202 7.612 1.00 93.94 89 LEU A CA 1
ATOM 700 C C . LEU A 1 89 ? 2.016 -7.331 7.367 1.00 93.94 89 LEU A C 1
ATOM 702 O O . LEU A 1 89 ? 0.976 -7.654 7.948 1.00 93.94 89 LEU A O 1
ATOM 706 N N . PRO A 1 90 ? 2.041 -6.305 6.488 1.00 94.94 90 PRO A N 1
ATOM 707 C CA . PRO A 1 90 ? 0.862 -5.482 6.223 1.00 94.94 90 PRO A CA 1
ATOM 708 C C . PRO A 1 90 ? -0.332 -6.279 5.701 1.00 94.94 90 PRO A C 1
ATOM 710 O O . PRO A 1 90 ? -1.462 -5.981 6.065 1.00 94.94 90 PRO A O 1
ATOM 713 N N . ILE A 1 91 ? -0.101 -7.328 4.904 1.00 95.81 91 ILE A N 1
ATOM 714 C CA . ILE A 1 91 ? -1.182 -8.167 4.365 1.00 95.81 91 ILE A CA 1
ATOM 715 C C . ILE A 1 91 ? -1.857 -8.955 5.491 1.00 95.81 91 ILE A C 1
ATOM 717 O O . ILE A 1 91 ? -3.083 -9.023 5.563 1.00 95.81 91 ILE A O 1
ATOM 721 N N . ARG A 1 92 ? -1.069 -9.516 6.415 1.00 94.50 92 ARG A N 1
ATOM 722 C CA . ARG A 1 92 ? -1.603 -10.232 7.586 1.00 94.50 92 ARG A CA 1
ATOM 723 C C . ARG A 1 92 ? -2.376 -9.289 8.507 1.00 94.50 92 ARG A C 1
ATOM 725 O O . ARG A 1 92 ? -3.441 -9.656 8.989 1.00 94.50 92 ARG A O 1
ATOM 732 N N . MET A 1 93 ? -1.856 -8.081 8.711 1.00 94.56 93 MET A N 1
ATOM 733 C CA . MET A 1 93 ? -2.516 -7.025 9.477 1.00 94.56 93 MET A CA 1
ATOM 734 C C . MET A 1 93 ? -3.852 -6.619 8.836 1.00 94.56 93 MET A C 1
ATOM 736 O O . MET A 1 93 ? -4.878 -6.637 9.507 1.00 94.56 93 MET A O 1
ATOM 740 N N . MET A 1 94 ? -3.865 -6.337 7.528 1.00 96.69 94 MET A N 1
ATOM 741 C CA . MET A 1 94 ? -5.086 -6.041 6.768 1.00 96.69 94 MET A CA 1
ATOM 742 C C . MET A 1 94 ? -6.128 -7.150 6.926 1.00 96.69 94 MET A C 1
ATOM 744 O O . MET A 1 94 ? -7.293 -6.862 7.195 1.00 96.69 94 MET A O 1
ATOM 748 N N . HIS A 1 95 ? -5.713 -8.415 6.809 1.00 96.50 95 HIS A N 1
ATOM 749 C CA . HIS A 1 95 ? -6.620 -9.545 6.985 1.00 96.50 95 HIS A CA 1
ATOM 750 C C . HIS A 1 95 ? -7.248 -9.570 8.388 1.00 96.50 95 HIS A C 1
ATOM 752 O O . HIS A 1 95 ? -8.459 -9.749 8.508 1.00 96.50 95 HIS A O 1
ATOM 758 N N . GLN A 1 96 ? -6.462 -9.333 9.44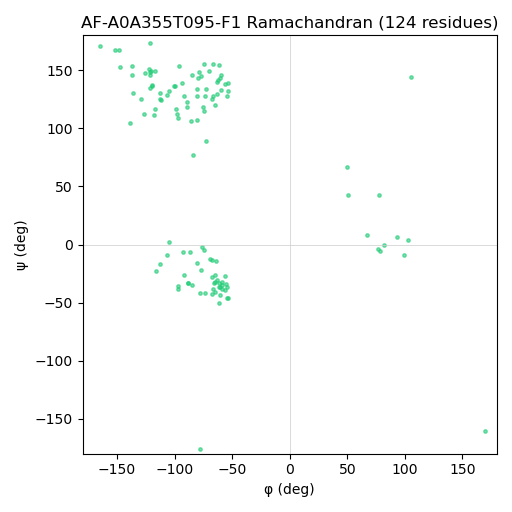3 1.00 94.81 96 GLN A N 1
ATOM 759 C CA . GLN A 1 96 ? -6.981 -9.283 10.816 1.00 94.81 96 GLN A CA 1
ATOM 760 C C . GLN A 1 96 ? -7.904 -8.084 11.075 1.00 94.81 96 GLN A C 1
ATOM 762 O O . GLN A 1 96 ? -8.830 -8.197 11.874 1.00 94.81 96 GLN A O 1
ATOM 767 N N . LEU A 1 97 ? -7.714 -6.975 10.355 1.00 96.06 97 LEU A N 1
ATOM 768 C CA . LEU A 1 97 ? -8.618 -5.817 10.364 1.00 96.06 97 LEU A CA 1
ATOM 769 C C . LEU A 1 97 ? -9.933 -6.056 9.595 1.00 96.06 97 LEU A C 1
ATOM 771 O O . LEU A 1 97 ? -10.816 -5.199 9.618 1.00 96.06 97 LEU A O 1
ATOM 775 N N . GLY A 1 98 ? -10.085 -7.208 8.933 1.00 95.69 98 GLY A N 1
ATOM 776 C CA . GLY A 1 98 ? -11.306 -7.602 8.227 1.00 95.69 98 GLY A CA 1
ATOM 777 C C . GLY A 1 98 ? -11.253 -7.463 6.706 1.00 95.69 98 GLY A C 1
ATOM 778 O O . GLY A 1 98 ? -12.252 -7.760 6.049 1.00 95.69 98 GLY A O 1
ATOM 779 N N . VAL A 1 99 ? -10.110 -7.077 6.126 1.00 98.19 99 VAL A N 1
ATOM 780 C CA . VAL A 1 99 ? -9.951 -7.019 4.666 1.00 98.19 99 VAL A CA 1
ATOM 781 C C . VAL A 1 99 ? -10.094 -8.417 4.069 1.00 98.19 99 VAL A C 1
ATOM 783 O O . VAL A 1 99 ? -9.419 -9.359 4.491 1.00 98.19 99 VAL A O 1
ATOM 786 N N . GLN A 1 100 ? -10.941 -8.536 3.046 1.00 95.00 100 GLN A N 1
ATOM 787 C CA . GLN A 1 100 ? -11.184 -9.796 2.328 1.00 95.00 100 GLN A CA 1
ATOM 788 C C . GLN A 1 100 ? -10.673 -9.779 0.888 1.00 95.00 100 GLN A C 1
ATOM 790 O O . GLN A 1 100 ? -10.535 -10.825 0.259 1.00 95.00 100 GLN A O 1
ATOM 795 N N . THR A 1 101 ? -10.398 -8.597 0.342 1.00 98.00 101 THR A N 1
ATOM 796 C CA . THR A 1 101 ? -9.932 -8.438 -1.035 1.00 98.00 101 THR A CA 1
ATOM 797 C C . THR A 1 101 ? -8.788 -7.444 -1.070 1.00 98.00 101 THR A C 1
ATOM 799 O O . THR A 1 101 ? -8.894 -6.350 -0.516 1.00 98.00 101 THR A O 1
ATOM 802 N N . LEU A 1 102 ? -7.700 -7.832 -1.730 1.00 98.00 102 LEU A N 1
ATOM 803 C CA . LEU A 1 102 ? -6.502 -7.020 -1.882 1.00 98.00 102 LEU A CA 1
ATOM 804 C C . LEU A 1 102 ? -6.337 -6.607 -3.346 1.00 98.00 102 LEU A C 1
ATOM 806 O O . LEU A 1 102 ? -6.244 -7.460 -4.225 1.00 98.00 102 LEU A O 1
ATOM 810 N N . PHE A 1 103 ? -6.241 -5.306 -3.590 1.00 97.38 103 PHE A N 1
ATOM 811 C CA . PHE A 1 103 ? -5.821 -4.735 -4.863 1.00 97.38 103 PHE A CA 1
ATOM 812 C C . PHE A 1 103 ? -4.339 -4.383 -4.778 1.00 97.38 103 PHE A C 1
ATOM 814 O O . PHE A 1 103 ? -3.945 -3.483 -4.034 1.00 97.38 103 PHE A O 1
ATOM 821 N N . LEU A 1 104 ? -3.509 -5.097 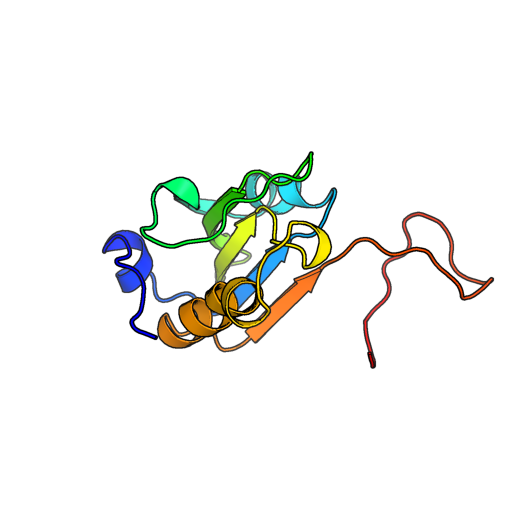-5.535 1.00 97.19 104 LEU A N 1
ATOM 822 C CA . LEU A 1 104 ? -2.068 -4.878 -5.573 1.00 97.19 104 LEU A CA 1
ATOM 823 C C . LEU A 1 104 ? -1.673 -4.201 -6.881 1.00 97.19 104 LEU A C 1
ATOM 825 O O . LEU A 1 104 ? -2.008 -4.679 -7.960 1.00 97.19 104 LEU A O 1
ATOM 829 N N . THR A 1 105 ? -0.918 -3.110 -6.781 1.00 96.81 105 THR A N 1
ATOM 830 C CA . THR A 1 105 ? -0.386 -2.394 -7.944 1.00 96.81 105 THR A CA 1
ATOM 831 C C . THR A 1 105 ? 1.138 -2.320 -7.897 1.00 96.81 105 THR A C 1
ATOM 833 O O . THR A 1 105 ? 1.771 -2.268 -6.833 1.00 96.81 105 THR A O 1
ATOM 836 N N . ASN A 1 106 ? 1.758 -2.312 -9.072 1.00 95.94 106 ASN A N 1
ATOM 837 C CA . ASN A 1 106 ? 3.189 -2.102 -9.223 1.00 95.94 106 ASN A CA 1
ATOM 838 C C . ASN A 1 106 ? 3.494 -1.392 -10.549 1.00 95.94 106 ASN A C 1
ATOM 840 O O . ASN A 1 106 ? 2.627 -1.279 -11.408 1.00 95.94 106 ASN A O 1
ATOM 844 N N . ALA A 1 107 ? 4.728 -0.909 -10.673 1.00 93.75 107 ALA A N 1
ATOM 845 C CA . ALA A 1 107 ? 5.293 -0.497 -11.947 1.00 93.75 107 ALA A CA 1
ATOM 846 C C . ALA A 1 107 ? 6.208 -1.625 -12.438 1.00 93.75 107 ALA A C 1
ATOM 848 O O . ALA A 1 107 ? 6.991 -2.158 -11.646 1.00 93.75 107 ALA A O 1
ATOM 849 N N . ALA A 1 108 ? 6.121 -1.957 -13.723 1.00 96.00 108 ALA A N 1
ATOM 850 C CA . ALA A 1 108 ? 6.877 -3.039 -14.340 1.00 96.00 108 ALA A CA 1
ATOM 851 C C . ALA A 1 108 ? 7.437 -2.618 -15.703 1.00 96.00 108 ALA A C 1
ATOM 853 O O . ALA A 1 108 ? 6.879 -1.760 -16.386 1.00 96.00 108 ALA A O 1
ATOM 854 N N . GLY A 1 109 ? 8.540 -3.252 -16.10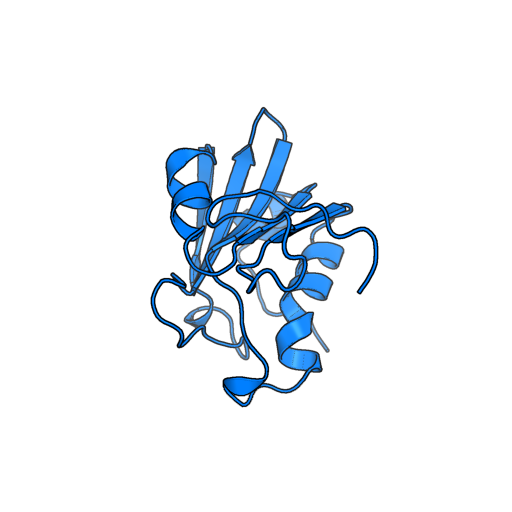4 1.00 96.81 109 GLY A N 1
ATOM 855 C CA . GLY A 1 109 ? 9.025 -3.188 -17.480 1.00 96.81 109 GLY A CA 1
ATOM 856 C C . GLY A 1 109 ? 8.245 -4.162 -18.362 1.00 96.81 109 GLY A C 1
ATOM 857 O O . GLY A 1 109 ? 8.145 -5.344 -18.035 1.00 96.81 109 GLY A O 1
ATOM 858 N N . GLY A 1 110 ? 7.701 -3.680 -19.480 1.00 97.00 110 GLY A N 1
ATOM 859 C CA . GLY A 1 110 ? 7.008 -4.523 -20.454 1.00 97.00 110 GLY A CA 1
ATOM 860 C C . GLY A 1 110 ? 7.992 -5.351 -21.281 1.00 97.00 110 GLY A C 1
ATOM 861 O O . GLY A 1 110 ? 8.781 -4.792 -22.035 1.00 97.00 110 GLY A O 1
ATOM 862 N N . ILE A 1 111 ? 7.944 -6.679 -21.145 1.00 97.56 111 ILE A N 1
ATOM 863 C CA . ILE A 1 111 ? 8.735 -7.610 -21.975 1.00 97.56 111 ILE A CA 1
ATOM 864 C C . ILE A 1 111 ? 7.973 -7.979 -23.256 1.00 97.56 111 ILE A C 1
ATOM 866 O O . ILE A 1 111 ? 8.580 -8.185 -24.306 1.00 97.56 111 ILE A O 1
ATOM 870 N N . ASN A 1 112 ? 6.639 -8.049 -23.188 1.00 97.12 112 ASN A N 1
ATOM 871 C CA . ASN A 1 112 ? 5.811 -8.266 -24.367 1.00 97.12 112 ASN A CA 1
ATOM 872 C C . ASN A 1 112 ? 5.937 -7.061 -25.312 1.00 97.12 112 ASN A C 1
ATOM 874 O O . ASN A 1 112 ? 5.589 -5.941 -24.944 1.00 97.12 112 ASN A O 1
ATOM 878 N N . ALA A 1 113 ? 6.405 -7.309 -26.536 1.00 97.44 113 ALA A N 1
ATOM 879 C CA . ALA A 1 113 ? 6.677 -6.277 -27.532 1.00 97.44 113 ALA A CA 1
ATOM 880 C C . ALA A 1 113 ? 5.429 -5.501 -27.992 1.00 97.44 113 ALA A C 1
ATOM 882 O O . ALA A 1 113 ? 5.572 -4.462 -28.633 1.00 97.44 113 ALA A O 1
ATOM 883 N N . SER A 1 114 ? 4.218 -5.985 -27.692 1.00 97.69 114 SER A N 1
ATOM 884 C CA . SER A 1 114 ? 2.984 -5.246 -27.970 1.00 97.69 114 SER A CA 1
ATOM 885 C C . SER A 1 114 ? 2.655 -4.178 -26.924 1.00 97.69 114 SER A C 1
ATOM 887 O O . SER A 1 114 ? 1.786 -3.352 -27.187 1.00 97.69 114 SER A O 1
ATOM 889 N N . TYR A 1 115 ? 3.282 -4.208 -25.744 1.00 98.12 115 TYR A N 1
ATOM 890 C CA . TYR A 1 115 ? 3.005 -3.252 -24.671 1.00 98.12 115 TYR A CA 1
ATOM 891 C C . TYR A 1 115 ? 3.687 -1.910 -24.917 1.00 98.12 115 TYR A C 1
ATOM 893 O O . TYR A 1 115 ? 4.786 -1.834 -25.473 1.00 98.12 115 TYR A O 1
ATOM 901 N N . GLN A 1 116 ? 3.045 -0.848 -24.445 1.00 97.94 116 GLN A N 1
ATOM 902 C CA . GLN A 1 116 ? 3.538 0.519 -24.505 1.00 97.94 116 GLN A CA 1
ATOM 903 C C . GLN A 1 116 ? 3.631 1.126 -23.096 1.00 97.94 116 GLN A C 1
ATOM 905 O O . GLN A 1 116 ? 2.881 0.744 -22.193 1.00 97.94 116 GLN A O 1
ATOM 910 N N . PRO A 1 117 ? 4.554 2.079 -22.860 1.00 96.69 117 PRO A N 1
ATOM 911 C CA . PRO A 1 117 ? 4.589 2.816 -21.602 1.00 96.69 117 PRO A CA 1
ATOM 912 C C . PRO A 1 117 ? 3.237 3.474 -21.296 1.00 96.69 117 PRO A C 1
ATOM 914 O O . PRO A 1 117 ? 2.710 4.223 -22.115 1.00 96.69 117 PRO A O 1
ATOM 917 N N . GLY A 1 118 ? 2.709 3.220 -20.097 1.00 94.25 118 GLY A N 1
ATOM 918 C CA . GLY A 1 118 ? 1.404 3.722 -19.655 1.00 94.25 118 GLY A CA 1
ATOM 919 C C . GLY A 1 118 ? 0.259 2.715 -19.777 1.00 94.25 118 GLY A C 1
ATOM 920 O O . GLY A 1 118 ? -0.812 2.971 -19.227 1.00 94.25 118 GLY A O 1
ATOM 921 N N . ASP A 1 119 ? 0.477 1.567 -20.421 1.00 96.44 119 ASP A N 1
ATOM 922 C CA . ASP A 1 119 ? -0.522 0.502 -20.464 1.00 96.44 119 ASP A CA 1
ATOM 923 C C . ASP A 1 119 ? -0.816 -0.056 -19.065 1.00 96.44 119 ASP A C 1
ATOM 925 O O . ASP A 1 119 ? 0.083 -0.294 -18.252 1.00 96.44 119 ASP A O 1
ATOM 929 N N . PHE A 1 120 ? -2.096 -0.333 -18.810 1.00 95.50 120 PHE A N 1
ATOM 930 C CA . PHE A 1 120 ? -2.517 -1.138 -17.670 1.00 95.50 120 PHE A CA 1
ATOM 931 C C . PHE A 1 120 ? -2.557 -2.609 -18.069 1.00 95.50 120 PHE A C 1
ATOM 933 O O . PHE A 1 120 ? -3.293 -3.001 -18.972 1.00 95.50 120 PHE A O 1
ATOM 940 N N . MET A 1 121 ? -1.799 -3.428 -17.344 1.00 96.56 121 MET A N 1
ATOM 941 C CA . MET A 1 121 ? -1.773 -4.875 -17.516 1.00 96.56 121 MET A CA 1
ATOM 942 C C . MET A 1 121 ? -2.368 -5.549 -16.278 1.00 96.56 121 MET A C 1
ATOM 944 O O . MET A 1 121 ? -1.910 -5.319 -15.156 1.00 96.56 121 MET A O 1
ATOM 948 N N . LEU A 1 122 ? -3.374 -6.400 -16.482 1.00 97.25 122 LEU A N 1
ATOM 949 C CA . LEU A 1 122 ? -3.857 -7.297 -15.436 1.00 97.25 122 LEU A CA 1
ATOM 950 C C . LEU A 1 122 ? -2.842 -8.420 -15.213 1.00 97.25 122 LEU A C 1
ATOM 952 O O . LEU A 1 122 ? -2.355 -9.024 -16.165 1.00 97.25 122 LEU A O 1
ATOM 956 N N . ILE A 1 123 ? -2.536 -8.699 -13.947 1.00 97.38 123 ILE A N 1
ATOM 957 C CA . ILE A 1 123 ? -1.731 -9.859 -13.564 1.00 97.38 123 ILE A CA 1
ATOM 958 C C . ILE A 1 123 ? -2.664 -11.068 -13.557 1.00 97.38 123 ILE A C 1
ATOM 960 O O . ILE A 1 123 ? -3.524 -11.175 -12.685 1.00 97.38 123 ILE A O 1
ATOM 964 N N . GLU A 1 124 ? -2.513 -11.938 -14.551 1.00 97.25 124 GLU A N 1
ATOM 965 C CA . GLU A 1 124 ? -3.246 -13.207 -14.635 1.00 97.25 124 GLU A CA 1
ATOM 966 C C . GLU A 1 124 ? -2.505 -14.338 -13.901 1.00 97.25 124 GLU A C 1
ATOM 968 O O . GLU A 1 124 ? -3.146 -15.181 -13.280 1.00 97.25 124 GLU A O 1
ATOM 973 N N . ASP A 1 125 ? -1.166 -14.303 -13.907 1.00 97.06 125 ASP A N 1
ATOM 974 C CA . ASP A 1 125 ? -0.266 -15.245 -13.223 1.00 97.06 125 ASP A CA 1
ATOM 975 C C . ASP A 1 125 ? 1.068 -14.552 -12.846 1.00 97.06 125 ASP A C 1
ATOM 977 O O . ASP A 1 125 ? 1.311 -13.429 -13.314 1.00 97.06 125 ASP A O 1
ATOM 981 N N . HIS A 1 126 ? 1.914 -15.158 -11.995 1.00 92.00 126 HIS A N 1
ATOM 982 C CA . HIS A 1 126 ? 3.188 -14.555 -11.540 1.00 92.00 126 HIS A CA 1
ATOM 983 C C . HIS A 1 126 ? 4.347 -15.525 -11.273 1.00 92.00 126 HIS A C 1
ATOM 985 O O . HIS A 1 126 ? 4.111 -16.661 -10.811 1.00 92.00 126 HIS A O 1
#